Protein AF-E3NDT3-F1 (afdb_monomer_lite)

Secondary structure (DSSP, 8-state):
---------SSPEEEEEEEE-SSEEEEEEEESTTS-EEEEEEE--SSHHHHHHHHHHHHHHHHHH--SPBSEEEEEE-S-GGG--HHHHHHHHHHHHHHHHT-SS-B-BSEEEEEESSHHHHHHHHHTB-TTT--EEEEEE-----------

Sequence (152 aa):
MSQNYPRMSSSPITSIGVLYTEKSLKCELYFNDPYGKQSFEYKETRKRNDFLKNFVEDLEEIINNQKSLVDSLKIKYSGLKENYTKNKLDPVINQIFKCLESRKELLQVKRLLIDAVDMSQAMRVVKLLDPSVLKKVEFCFEKGDEDIDMED

Foldseek 3Di:
DDDDDPPPPPFAFQEWAFEDELFKTKIKTAGPPPVGIDMDMFTQDPPNVPRLVVNLVSLLVSQQPHPDAHAEYEHDYDYDLVPPDCVRVVVSLVSNLVSLVVHPDAHHYQEYHYEDADVVSLVSNVVSHDPVRHNYYHYDYRPPPPPPPPPD

InterPro domains:
  IPR002900 Domain of unknown function DUF38/FTH, Caenorhabditis species [PF01827] (92-148)

Organism: Caenorhabditis remanei (NCBI:txid31234)

Radius of gyration: 16.26 Å; chains: 1; bounding box: 38×53×38 Å

Structure (mmCIF, N/CA/C/O backbone):
data_AF-E3NDT3-F1
#
_entry.id   AF-E3NDT3-F1
#
loop_
_atom_site.group_PDB
_atom_site.id
_atom_site.type_symbol
_atom_site.label_atom_id
_atom_site.label_alt_id
_atom_site.label_comp_id
_atom_site.label_asym_id
_atom_site.label_entity_id
_atom_site.label_seq_id
_atom_site.pdbx_PDB_ins_code
_atom_site.Cartn_x
_atom_site.Cartn_y
_atom_site.Cartn_z
_atom_site.occupancy
_atom_site.B_iso_or_equiv
_atom_site.auth_seq_id
_atom_site.auth_comp_id
_atom_site.auth_asym_id
_atom_site.auth_atom_id
_atom_site.pdbx_PDB_model_num
ATOM 1 N N . MET A 1 1 ? 16.202 21.420 10.106 1.00 33.34 1 MET A N 1
ATOM 2 C CA . MET A 1 1 ? 15.267 22.066 9.161 1.00 33.34 1 MET A CA 1
ATOM 3 C C . MET A 1 1 ? 13.983 21.265 9.214 1.00 33.34 1 MET A C 1
ATOM 5 O O . MET A 1 1 ? 14.049 20.071 8.972 1.00 33.34 1 MET A O 1
ATOM 9 N N . SER A 1 2 ? 12.874 21.876 9.630 1.00 39.34 2 SER A N 1
ATOM 10 C CA . SER A 1 2 ? 11.574 21.203 9.700 1.00 39.34 2 SER A CA 1
ATOM 11 C C . SER A 1 2 ? 11.068 21.010 8.270 1.00 39.34 2 SER A C 1
ATOM 13 O O . SER A 1 2 ? 10.687 21.987 7.625 1.00 39.34 2 SER A O 1
ATOM 15 N N . GLN A 1 3 ? 11.176 19.796 7.724 1.00 44.69 3 GLN A N 1
ATOM 16 C CA . GLN A 1 3 ? 10.422 19.455 6.521 1.00 44.69 3 GLN A CA 1
ATOM 17 C C . GLN A 1 3 ? 8.942 19.450 6.910 1.00 44.69 3 GLN A C 1
ATOM 19 O O . GLN A 1 3 ? 8.576 18.960 7.974 1.00 44.69 3 GLN A O 1
ATOM 24 N N . ASN A 1 4 ? 8.126 20.101 6.081 1.00 40.25 4 ASN A N 1
ATOM 25 C CA . ASN A 1 4 ? 6.697 20.296 6.284 1.00 40.25 4 ASN A CA 1
ATOM 26 C C . ASN A 1 4 ? 5.980 18.949 6.444 1.00 40.25 4 ASN A C 1
ATOM 28 O O . ASN A 1 4 ? 5.516 18.386 5.456 1.00 40.25 4 ASN A O 1
ATOM 32 N N . TYR A 1 5 ? 5.849 18.467 7.679 1.00 46.75 5 TYR A N 1
ATOM 33 C CA . TYR A 1 5 ? 4.871 17.440 8.005 1.00 46.75 5 TYR A CA 1
ATOM 34 C C . TYR A 1 5 ? 3.490 18.007 7.654 1.00 46.75 5 TYR A C 1
ATOM 36 O O . TYR A 1 5 ? 3.117 19.063 8.190 1.00 46.75 5 TYR A O 1
ATOM 44 N N . PRO A 1 6 ? 2.714 17.376 6.755 1.00 52.22 6 PRO A N 1
ATOM 45 C CA . PRO A 1 6 ? 1.318 17.738 6.626 1.00 52.22 6 PRO A CA 1
ATOM 46 C C . PRO A 1 6 ? 0.683 17.499 7.994 1.00 52.22 6 PRO A C 1
ATOM 48 O O . PRO A 1 6 ? 0.811 16.411 8.552 1.00 52.22 6 PRO A O 1
ATOM 51 N N . ARG A 1 7 ? 0.033 18.520 8.571 1.00 55.81 7 ARG A N 1
ATOM 52 C CA . ARG A 1 7 ? -0.786 18.326 9.773 1.00 55.81 7 ARG A CA 1
ATOM 53 C C . ARG A 1 7 ? -1.768 17.200 9.457 1.00 55.81 7 ARG A C 1
ATOM 55 O O . ARG A 1 7 ? -2.673 17.405 8.643 1.00 55.81 7 ARG A O 1
ATOM 62 N N . MET A 1 8 ? -1.547 16.025 10.052 1.00 59.50 8 MET A N 1
ATOM 63 C CA . MET A 1 8 ? -2.434 14.884 9.867 1.00 59.50 8 MET A CA 1
ATOM 64 C C . MET A 1 8 ? -3.827 15.331 10.295 1.00 59.50 8 MET A C 1
ATOM 66 O O . MET A 1 8 ? -4.020 15.848 11.399 1.00 59.50 8 MET A O 1
ATOM 70 N N . SER A 1 9 ? -4.781 15.213 9.374 1.00 59.69 9 SER A N 1
ATOM 71 C CA . SER A 1 9 ? -6.183 15.441 9.697 1.00 59.69 9 SER A CA 1
ATOM 72 C C . SER A 1 9 ? -6.576 14.527 10.860 1.00 59.69 9 SER A C 1
ATOM 74 O O . SER A 1 9 ? -6.144 13.379 10.910 1.00 59.69 9 SER A O 1
ATOM 76 N N . SER A 1 10 ? -7.416 15.006 11.780 1.00 67.56 10 SER A N 1
ATOM 77 C CA . SER A 1 10 ? -7.977 14.163 12.846 1.00 67.56 10 SER A CA 1
ATOM 78 C C . SER A 1 10 ? -8.909 13.070 12.310 1.00 67.56 10 SER A C 1
ATOM 80 O O . SER A 1 10 ? -9.345 12.206 13.067 1.00 67.56 10 SER A O 1
ATOM 82 N N . SER A 1 11 ? -9.255 13.128 11.023 1.00 77.50 11 SER A N 1
ATOM 83 C CA . SER A 1 11 ? -10.104 12.140 10.370 1.00 77.50 11 SER A CA 1
ATOM 84 C C . SER A 1 11 ? -9.337 10.888 9.967 1.00 77.50 11 SER A C 1
ATOM 86 O O . SER A 1 11 ? -8.194 10.987 9.520 1.00 77.50 11 SER A O 1
ATOM 88 N N . PRO A 1 12 ? -9.972 9.707 10.057 1.00 84.88 12 PRO A N 1
ATOM 89 C CA . PRO A 1 12 ? -9.343 8.456 9.666 1.00 84.88 12 PRO A CA 1
ATOM 90 C C . PRO A 1 12 ? -9.030 8.451 8.167 1.00 84.88 12 PRO A C 1
ATOM 92 O O . PRO A 1 12 ? -9.860 8.852 7.344 1.00 84.88 12 PRO A O 1
ATOM 95 N N . ILE A 1 13 ? -7.838 7.966 7.816 1.00 93.25 13 ILE A N 1
ATOM 96 C CA . ILE A 1 13 ? -7.452 7.753 6.421 1.00 93.25 13 ILE A CA 1
ATOM 97 C C . ILE A 1 13 ? -8.285 6.592 5.880 1.00 93.25 13 ILE A C 1
ATOM 99 O O . ILE A 1 13 ? -8.303 5.505 6.464 1.00 93.25 13 ILE A O 1
ATOM 103 N N . THR A 1 14 ? -8.956 6.818 4.755 1.00 94.62 14 THR A N 1
ATOM 104 C CA . THR A 1 14 ? -9.796 5.826 4.078 1.00 94.62 14 THR A CA 1
ATOM 105 C C . THR A 1 14 ? -9.071 5.148 2.929 1.00 94.62 14 THR A C 1
ATOM 107 O O . THR A 1 14 ? -9.407 4.022 2.579 1.00 94.62 14 THR A O 1
ATOM 110 N N . SER A 1 15 ? -8.067 5.774 2.316 1.00 96.44 15 SER A N 1
ATOM 111 C CA . SER A 1 15 ? -7.229 5.132 1.295 1.00 96.44 15 SER A CA 1
ATOM 112 C C . SER A 1 15 ? -5.815 5.696 1.289 1.00 96.44 15 SER A C 1
ATOM 114 O O . SER A 1 15 ? -5.616 6.890 1.508 1.00 96.44 15 SER A O 1
ATOM 116 N N . ILE A 1 16 ? -4.846 4.825 1.008 1.00 96.62 16 ILE A N 1
ATOM 117 C CA . ILE A 1 16 ? -3.420 5.150 0.939 1.00 96.62 16 ILE A CA 1
ATOM 118 C C . ILE A 1 16 ? -2.912 4.772 -0.452 1.00 96.62 16 ILE A C 1
ATOM 120 O O . ILE A 1 16 ? -3.083 3.637 -0.900 1.00 96.62 16 ILE A O 1
ATOM 124 N N . GLY A 1 17 ? -2.285 5.721 -1.139 1.00 96.19 17 GLY A N 1
ATOM 125 C CA . GLY A 1 17 ? -1.643 5.518 -2.431 1.00 96.19 17 GLY A CA 1
ATOM 126 C C . GLY A 1 17 ? -0.161 5.855 -2.372 1.00 96.19 17 GLY A C 1
ATOM 127 O O . GLY A 1 17 ? 0.194 7.020 -2.257 1.00 96.19 17 GLY A O 1
ATOM 128 N N . VAL A 1 18 ? 0.701 4.857 -2.512 1.00 95.19 18 VAL A N 1
ATOM 129 C CA . VAL A 1 18 ? 2.138 5.016 -2.724 1.00 95.19 18 VAL A CA 1
ATOM 130 C C . VAL A 1 18 ? 2.408 4.937 -4.223 1.00 95.19 18 VAL A C 1
ATOM 132 O O . VAL A 1 18 ? 2.250 3.887 -4.846 1.00 95.19 18 VAL A O 1
ATOM 135 N N . LEU A 1 19 ? 2.772 6.069 -4.815 1.00 93.31 19 LEU A N 1
ATOM 136 C CA . LEU A 1 19 ? 3.073 6.212 -6.233 1.00 93.31 19 LEU A CA 1
ATOM 137 C C . LEU A 1 19 ? 4.557 6.506 -6.385 1.00 93.31 19 LEU A C 1
ATOM 139 O O . LEU A 1 19 ? 5.049 7.487 -5.832 1.00 93.31 19 LEU A O 1
ATOM 143 N N . TYR A 1 20 ? 5.270 5.679 -7.135 1.00 89.38 20 TYR A N 1
ATOM 144 C CA . TYR A 1 20 ? 6.709 5.839 -7.303 1.00 89.38 20 TYR A CA 1
ATOM 145 C C . TYR A 1 20 ? 7.103 5.878 -8.772 1.00 89.38 20 TYR A C 1
ATOM 147 O O . TYR A 1 20 ? 6.500 5.228 -9.621 1.00 89.38 20 TYR A O 1
ATOM 155 N N . THR A 1 21 ? 8.106 6.687 -9.072 1.00 88.81 21 THR A N 1
ATOM 156 C CA . THR A 1 21 ? 8.725 6.835 -10.386 1.00 88.81 21 THR A CA 1
ATOM 157 C C . THR A 1 21 ? 10.233 6.649 -10.234 1.00 88.81 21 THR A C 1
ATOM 159 O O . THR A 1 21 ? 10.748 6.396 -9.146 1.00 88.81 21 THR A O 1
ATOM 162 N N . GLU A 1 22 ? 10.971 6.802 -11.323 1.00 82.19 22 GLU A N 1
ATOM 163 C CA . GLU A 1 22 ? 12.431 6.793 -11.332 1.00 82.19 22 GLU A CA 1
ATOM 164 C C . GLU A 1 22 ? 13.020 7.934 -10.498 1.00 82.19 22 GLU A C 1
ATOM 166 O O . GLU A 1 22 ? 14.130 7.803 -9.991 1.00 82.19 22 GLU A O 1
ATOM 171 N N . LYS A 1 23 ? 12.286 9.048 -10.380 1.00 85.12 23 LYS A N 1
ATOM 172 C CA . LYS A 1 23 ? 12.776 10.307 -9.806 1.00 85.12 23 LYS A CA 1
ATOM 173 C C . LYS A 1 23 ? 11.911 10.838 -8.671 1.00 85.12 23 LYS A C 1
ATOM 175 O O . LYS A 1 23 ? 12.199 11.922 -8.167 1.00 85.12 23 LYS A O 1
ATOM 180 N N . SER A 1 24 ? 10.839 10.155 -8.283 1.00 90.12 24 SER A N 1
ATOM 181 C CA . SER A 1 24 ? 9.986 10.619 -7.192 1.00 90.12 24 SER A CA 1
ATOM 182 C C . SER A 1 24 ? 9.212 9.513 -6.490 1.00 90.12 24 SER A C 1
ATOM 184 O O . SER A 1 24 ? 8.880 8.484 -7.072 1.00 90.12 24 SER A O 1
ATOM 186 N N . LEU A 1 25 ? 8.913 9.765 -5.220 1.00 91.69 25 LEU A N 1
ATOM 187 C CA . LEU A 1 25 ? 8.061 8.967 -4.352 1.00 91.69 25 LEU A CA 1
ATOM 188 C C . LEU A 1 25 ? 6.964 9.879 -3.828 1.00 91.69 25 LEU A C 1
ATOM 190 O O . LEU A 1 25 ? 7.250 10.904 -3.213 1.00 91.69 25 LEU A O 1
ATOM 194 N N . LYS A 1 26 ? 5.710 9.523 -4.071 1.00 94.44 26 LYS A N 1
ATOM 195 C CA . LYS A 1 26 ? 4.544 10.285 -3.645 1.00 94.44 26 LYS A CA 1
ATOM 196 C C . LYS A 1 26 ? 3.639 9.405 -2.803 1.00 94.44 26 LYS A C 1
ATOM 198 O O . LYS A 1 26 ? 3.313 8.290 -3.196 1.00 94.44 26 LYS A O 1
ATOM 203 N N . CYS A 1 27 ? 3.192 9.936 -1.676 1.00 95.06 27 CYS A N 1
ATOM 204 C CA . CYS A 1 27 ? 2.139 9.333 -0.876 1.00 95.06 27 CYS A CA 1
ATOM 205 C C . CYS A 1 27 ? 0.879 10.188 -0.999 1.00 95.06 27 CYS A C 1
ATOM 207 O O . CYS A 1 27 ? 0.932 11.414 -0.890 1.00 95.06 27 CYS A O 1
ATOM 209 N N . GLU A 1 28 ? -0.251 9.545 -1.256 1.00 95.81 28 GLU A N 1
ATOM 210 C CA . GLU A 1 28 ? -1.573 10.146 -1.338 1.00 95.81 28 GLU A CA 1
ATOM 211 C C . GLU A 1 28 ? -2.468 9.548 -0.257 1.00 95.81 28 GLU A C 1
ATOM 213 O O . GLU A 1 28 ? -2.670 8.336 -0.208 1.00 95.81 28 GLU A O 1
ATOM 218 N N . LEU A 1 29 ? -3.020 10.409 0.590 1.00 95.31 29 LEU A N 1
ATOM 219 C CA . LEU A 1 29 ? -3.927 10.053 1.669 1.00 95.31 29 LEU A CA 1
ATOM 220 C C . LEU A 1 29 ? -5.306 10.609 1.344 1.00 95.31 29 LEU A C 1
ATOM 222 O O . LEU A 1 29 ? -5.453 11.801 1.064 1.00 95.31 29 LEU A O 1
ATOM 226 N N . TYR A 1 30 ? -6.307 9.744 1.385 1.00 94.12 30 TYR A N 1
ATOM 227 C CA . TYR A 1 30 ? -7.701 10.106 1.168 1.00 94.12 30 TYR A CA 1
ATOM 228 C C . TYR A 1 30 ? -8.460 9.975 2.480 1.00 94.12 30 TYR A C 1
ATOM 230 O O . TYR A 1 30 ? -8.202 9.064 3.269 1.00 94.12 30 TYR A O 1
ATOM 238 N N . PHE A 1 31 ? -9.395 10.886 2.696 1.00 91.69 31 PHE A N 1
ATOM 239 C CA . PHE A 1 31 ? -10.220 10.972 3.888 1.00 91.69 31 PHE A CA 1
ATOM 240 C C . PHE A 1 31 ? -11.686 11.067 3.471 1.00 91.69 31 PHE A C 1
ATOM 242 O O . PHE A 1 31 ? -11.999 11.395 2.327 1.00 91.69 31 PHE A O 1
ATOM 249 N N . ASN A 1 32 ? -12.595 10.811 4.408 1.00 85.94 32 ASN A N 1
ATOM 250 C CA . ASN A 1 32 ? -14.003 11.129 4.188 1.00 85.94 32 ASN A CA 1
ATOM 251 C C . ASN A 1 32 ? -14.205 12.643 4.051 1.00 85.94 32 ASN A C 1
ATOM 253 O O . ASN A 1 32 ? -13.429 13.442 4.589 1.00 85.94 32 ASN A O 1
ATOM 257 N N . ASP A 1 33 ? -15.277 13.032 3.368 1.00 76.50 33 ASP A N 1
ATOM 258 C CA . ASP A 1 33 ?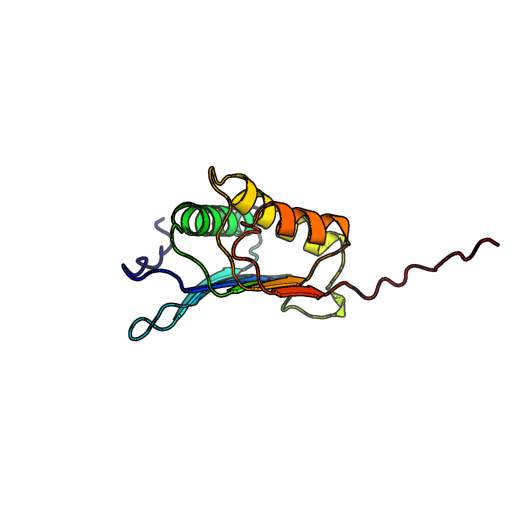 -15.716 14.422 3.335 1.00 76.50 33 ASP A CA 1
ATOM 259 C C . ASP A 1 33 ? -15.877 14.981 4.761 1.00 76.50 33 ASP A C 1
ATOM 261 O O . ASP A 1 33 ? -16.313 14.259 5.665 1.00 76.50 33 ASP A O 1
ATOM 265 N N . PRO A 1 34 ? -15.514 16.253 5.001 1.00 79.94 34 PRO A N 1
ATOM 266 C CA . PRO A 1 34 ? -15.058 17.262 4.033 1.00 79.94 34 PRO A CA 1
ATOM 267 C C . PRO A 1 34 ? -13.531 17.295 3.805 1.00 79.94 34 PRO A C 1
ATOM 269 O O . PRO A 1 34 ? -13.019 18.225 3.186 1.00 79.94 34 PRO A O 1
ATOM 272 N N . TYR A 1 35 ? -12.772 16.340 4.350 1.00 78.31 35 TYR A N 1
ATOM 273 C CA . TYR A 1 35 ? -11.311 16.445 4.468 1.00 78.31 35 TYR A CA 1
ATOM 274 C C . TYR A 1 35 ? -10.556 16.149 3.162 1.00 78.31 35 TYR A C 1
ATOM 276 O O . TYR A 1 35 ? -9.401 16.553 3.016 1.00 78.31 35 TYR A O 1
ATOM 284 N N . GLY A 1 36 ? -11.204 15.484 2.202 1.00 87.12 36 GLY A N 1
ATOM 285 C CA . GLY A 1 36 ? -10.700 15.312 0.842 1.00 87.12 36 GLY A CA 1
ATOM 286 C C . GLY A 1 36 ? -9.399 14.507 0.764 1.00 87.12 36 GLY A C 1
ATOM 287 O O . GLY A 1 36 ? -9.347 13.344 1.166 1.00 87.12 36 GLY A O 1
ATOM 288 N N . LYS A 1 37 ? -8.349 15.111 0.196 1.00 90.88 37 LYS A N 1
ATOM 289 C CA . LYS A 1 37 ? -7.070 14.457 -0.118 1.00 90.88 37 LYS A CA 1
ATOM 290 C C . LYS A 1 37 ? -5.885 15.278 0.386 1.00 90.88 37 LYS A C 1
ATOM 292 O O . LYS A 1 37 ? -5.816 16.481 0.145 1.00 90.88 37 LYS A O 1
ATOM 297 N N . GLN A 1 38 ? -4.907 14.603 0.981 1.00 91.81 38 GLN A N 1
ATOM 298 C CA . GLN A 1 38 ? -3.573 15.141 1.250 1.00 91.81 38 GLN A CA 1
ATOM 299 C C . GLN A 1 38 ? -2.520 14.335 0.484 1.00 91.81 38 GLN A C 1
ATOM 301 O O . GLN A 1 38 ? -2.724 13.167 0.158 1.00 91.81 38 GLN A O 1
ATOM 306 N N . SER A 1 39 ? -1.383 14.949 0.170 1.00 92.94 39 SER A N 1
ATOM 307 C CA . SER A 1 39 ? -0.256 14.220 -0.407 1.00 92.94 39 SER A CA 1
ATOM 308 C C . SER A 1 39 ? 1.066 14.897 -0.107 1.00 92.94 39 SER A C 1
ATOM 310 O O . SER A 1 39 ? 1.123 16.124 -0.049 1.00 92.94 39 SER A O 1
ATOM 312 N N . PHE A 1 40 ? 2.122 14.101 -0.025 1.00 92.50 40 PHE A N 1
ATOM 313 C CA . PHE A 1 40 ? 3.501 14.575 -0.008 1.00 92.50 40 PHE 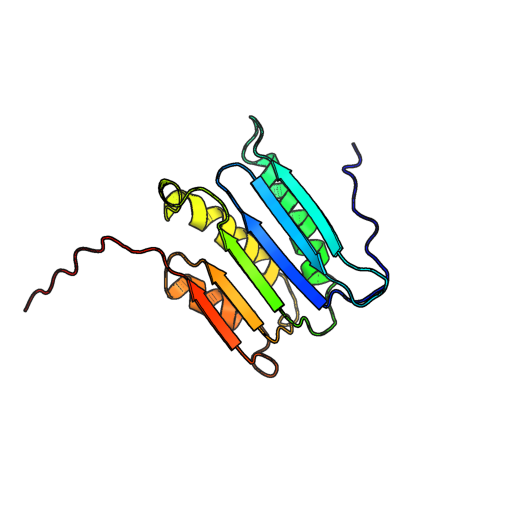A CA 1
ATOM 314 C C . PHE A 1 40 ? 4.307 13.845 -1.079 1.00 92.50 40 PHE A C 1
ATOM 316 O O . PHE A 1 40 ? 3.987 12.716 -1.455 1.00 92.50 40 PHE A O 1
ATOM 323 N N . GLU A 1 41 ? 5.331 14.513 -1.601 1.00 93.44 41 GLU A N 1
ATOM 324 C CA . GLU A 1 41 ? 6.193 13.983 -2.651 1.00 93.44 41 GLU A CA 1
ATOM 325 C C . GLU A 1 41 ? 7.654 14.299 -2.335 1.00 93.44 41 GLU A C 1
ATOM 327 O O . GLU A 1 41 ? 8.013 15.443 -2.056 1.00 93.44 41 GLU A O 1
ATOM 332 N N . TYR A 1 42 ? 8.494 13.279 -2.446 1.00 90.50 42 TYR A N 1
ATOM 333 C CA . TYR A 1 42 ? 9.940 13.358 -2.353 1.00 90.50 42 TYR A CA 1
ATOM 334 C C . TYR A 1 42 ? 10.530 13.103 -3.731 1.00 90.50 42 TYR A C 1
ATOM 336 O O . TYR A 1 42 ? 10.262 12.074 -4.346 1.00 90.50 42 TYR A O 1
ATOM 344 N N . LYS A 1 43 ? 11.338 14.040 -4.225 1.00 88.50 43 LYS A N 1
ATOM 345 C CA . LYS A 1 43 ? 12.008 13.921 -5.524 1.00 88.50 43 LYS A CA 1
ATOM 346 C C . LYS A 1 43 ? 13.470 13.549 -5.329 1.00 88.50 43 LYS A C 1
ATOM 348 O O . LYS A 1 43 ? 14.109 14.006 -4.382 1.00 88.50 43 LYS A O 1
ATOM 353 N N . GLU A 1 44 ? 13.992 12.737 -6.237 1.00 80.31 44 GLU A N 1
ATOM 354 C CA . GLU A 1 44 ? 15.393 12.353 -6.276 1.00 80.31 44 GLU A CA 1
ATOM 355 C C . GLU A 1 44 ? 16.256 13.614 -6.389 1.00 80.31 44 GLU A C 1
ATOM 357 O O . GLU A 1 44 ? 16.084 14.453 -7.275 1.00 80.31 44 GLU A O 1
ATOM 362 N N . THR A 1 45 ? 17.189 13.755 -5.453 1.00 75.38 45 THR A N 1
ATOM 363 C CA . THR A 1 45 ? 18.222 14.791 -5.486 1.00 75.38 45 THR A CA 1
ATOM 364 C C . THR A 1 45 ? 19.581 14.131 -5.710 1.00 75.38 45 THR A C 1
ATOM 366 O O . THR A 1 45 ? 19.698 12.907 -5.679 1.00 75.38 45 THR A O 1
ATOM 369 N N . ARG A 1 46 ? 20.649 14.925 -5.880 1.00 59.16 46 ARG A N 1
ATOM 370 C CA . ARG A 1 46 ? 22.028 14.402 -6.006 1.00 59.16 46 ARG A CA 1
ATOM 371 C C . ARG A 1 46 ? 22.439 13.467 -4.849 1.00 59.16 46 ARG A C 1
ATOM 373 O O . ARG A 1 46 ? 23.388 12.708 -5.006 1.00 59.16 46 ARG A O 1
ATOM 380 N N . LYS A 1 47 ? 21.729 13.494 -3.712 1.00 63.84 47 LYS A N 1
ATOM 381 C CA . LYS A 1 47 ? 21.862 12.544 -2.599 1.00 63.84 47 LYS A CA 1
ATOM 382 C C . LYS A 1 47 ? 20.715 11.527 -2.625 1.00 63.84 47 LYS A C 1
ATOM 384 O O . LYS A 1 47 ? 19.730 11.650 -1.902 1.00 63.84 47 LYS A O 1
ATOM 389 N N . ARG A 1 48 ? 20.850 10.514 -3.482 1.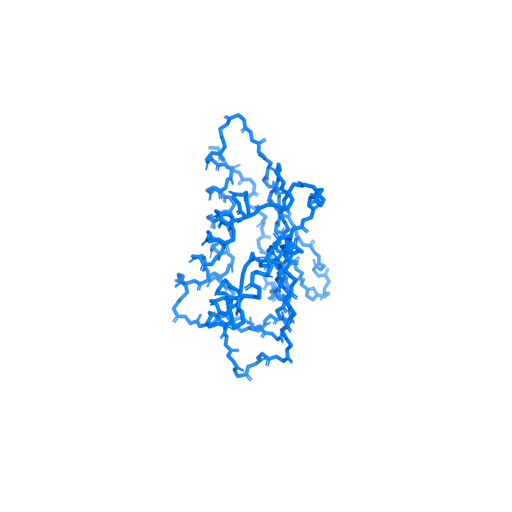00 61.25 48 ARG A N 1
ATOM 390 C CA . ARG A 1 48 ? 19.828 9.484 -3.743 1.00 61.25 48 ARG A CA 1
ATOM 391 C C . ARG A 1 48 ? 19.323 8.755 -2.486 1.00 61.25 48 ARG A C 1
ATOM 393 O O . ARG A 1 48 ? 18.152 8.416 -2.411 1.00 61.25 48 ARG A O 1
ATOM 400 N N . ASN A 1 49 ? 20.169 8.538 -1.481 1.00 65.75 49 ASN A N 1
ATOM 401 C CA . ASN A 1 49 ? 19.758 7.803 -0.277 1.00 65.75 49 ASN A CA 1
ATOM 402 C C . ASN A 1 49 ? 18.896 8.631 0.688 1.00 65.75 49 ASN A C 1
ATOM 404 O O . ASN A 1 49 ? 18.109 8.053 1.433 1.00 65.75 49 ASN A O 1
ATOM 408 N N . ASP A 1 50 ? 18.999 9.962 0.655 1.00 77.19 50 ASP A N 1
ATOM 409 C CA . ASP A 1 50 ? 18.326 10.816 1.637 1.00 77.19 50 ASP A CA 1
ATOM 410 C C . ASP A 1 50 ? 16.816 10.906 1.360 1.00 77.19 50 ASP A C 1
ATOM 412 O O . ASP A 1 50 ? 16.014 10.910 2.286 1.00 77.19 50 ASP A O 1
ATOM 416 N N . PHE A 1 51 ? 16.392 10.920 0.090 1.00 83.38 51 PHE A N 1
ATOM 417 C CA . PHE A 1 51 ? 14.969 11.097 -0.230 1.00 83.38 51 PHE A CA 1
ATOM 418 C C . PHE A 1 51 ? 14.134 9.826 0.002 1.00 83.38 51 PHE A C 1
ATOM 420 O O . PHE A 1 51 ? 13.018 9.934 0.502 1.00 83.38 51 PHE A O 1
ATOM 427 N N . LEU A 1 52 ? 14.657 8.635 -0.335 1.00 86.00 52 LEU A N 1
ATOM 428 C CA . LEU A 1 52 ? 13.964 7.368 -0.066 1.00 86.00 52 LEU A CA 1
ATOM 429 C C . LEU A 1 52 ? 13.826 7.155 1.439 1.00 86.00 52 LEU A C 1
ATOM 431 O O . LEU A 1 52 ? 12.758 6.771 1.898 1.00 86.00 52 LEU A O 1
ATOM 435 N N . LYS A 1 53 ? 14.887 7.449 2.199 1.00 87.94 53 LYS A N 1
ATOM 436 C CA . LYS A 1 53 ? 14.865 7.361 3.656 1.00 87.94 53 LYS A CA 1
ATOM 437 C C . LYS A 1 53 ? 13.777 8.259 4.252 1.00 87.94 53 LYS A C 1
ATOM 439 O O . LYS A 1 53 ? 12.923 7.747 4.962 1.00 87.94 53 LYS A O 1
ATOM 444 N N . ASN A 1 54 ? 13.767 9.548 3.912 1.00 88.69 54 ASN A N 1
ATOM 445 C CA . ASN A 1 54 ? 12.776 10.482 4.457 1.00 88.69 54 ASN A CA 1
ATOM 446 C C . ASN A 1 54 ? 11.341 10.086 4.069 1.00 88.69 54 ASN A C 1
ATOM 448 O O . ASN A 1 54 ? 10.437 10.141 4.893 1.00 88.69 54 ASN A O 1
ATOM 452 N N . PHE A 1 55 ? 11.134 9.630 2.827 1.00 91.31 55 PHE A N 1
ATOM 453 C CA . PHE A 1 55 ? 9.829 9.128 2.394 1.00 91.31 55 PHE A CA 1
ATOM 454 C C . PHE A 1 55 ? 9.366 7.918 3.218 1.00 91.31 55 PHE A C 1
ATOM 456 O O . PHE A 1 55 ? 8.197 7.834 3.587 1.00 91.31 55 PHE A O 1
ATOM 463 N N . VAL A 1 56 ? 10.272 6.971 3.475 1.00 91.12 56 VAL A N 1
ATOM 464 C CA . VAL A 1 56 ? 9.997 5.743 4.233 1.00 91.12 56 VAL A CA 1
ATOM 465 C C . VAL A 1 56 ? 9.700 6.056 5.696 1.00 91.12 56 VAL A C 1
ATOM 467 O O . VAL A 1 56 ? 8.758 5.484 6.228 1.00 91.12 56 VAL A O 1
ATOM 470 N N . GLU A 1 57 ? 10.435 6.983 6.316 1.00 91.88 57 GLU A N 1
ATOM 471 C CA . GLU A 1 57 ? 10.181 7.436 7.693 1.00 91.88 57 GLU A CA 1
ATOM 472 C C . GLU A 1 57 ? 8.769 8.033 7.832 1.00 91.88 57 GLU A C 1
ATOM 474 O O . GLU A 1 57 ? 8.008 7.621 8.708 1.00 91.88 57 GLU A O 1
ATOM 479 N N . ASP A 1 58 ? 8.370 8.919 6.913 1.00 92.62 58 ASP A N 1
ATOM 480 C CA . ASP A 1 58 ? 7.025 9.508 6.924 1.00 92.62 58 ASP A CA 1
ATOM 481 C C . ASP A 1 58 ? 5.925 8.474 6.654 1.00 92.62 58 ASP A C 1
ATOM 483 O O . ASP A 1 58 ? 4.874 8.465 7.302 1.00 92.62 58 ASP A O 1
ATOM 487 N N . LEU A 1 59 ? 6.150 7.586 5.680 1.00 93.00 59 LEU A N 1
ATOM 488 C CA . LEU A 1 59 ? 5.204 6.522 5.355 1.00 93.00 59 LEU A CA 1
ATOM 489 C C . LEU A 1 59 ? 5.030 5.555 6.530 1.00 93.00 59 LEU A C 1
ATOM 491 O O . LEU A 1 59 ? 3.906 5.144 6.816 1.00 93.00 59 LEU A O 1
ATOM 495 N N . GLU A 1 60 ? 6.120 5.195 7.201 1.00 93.88 60 GLU A N 1
ATOM 496 C CA . GLU A 1 60 ? 6.116 4.317 8.366 1.00 93.88 60 GLU A CA 1
ATOM 497 C C . GLU A 1 60 ? 5.331 4.928 9.528 1.00 93.88 60 GLU A C 1
ATOM 499 O O . GLU A 1 60 ? 4.524 4.229 10.141 1.00 93.88 60 GLU A O 1
ATOM 504 N N . GLU A 1 61 ? 5.492 6.226 9.802 1.00 92.38 61 GLU A N 1
ATOM 505 C CA . GLU A 1 61 ? 4.709 6.918 10.831 1.00 92.38 61 GLU A CA 1
ATOM 506 C C . GLU A 1 61 ? 3.205 6.876 10.517 1.00 92.38 61 GLU A C 1
ATOM 508 O O . GLU A 1 61 ? 2.388 6.528 11.377 1.00 92.38 61 GLU A O 1
ATOM 513 N N . ILE A 1 62 ? 2.824 7.160 9.269 1.00 92.12 62 ILE A N 1
ATOM 514 C CA . ILE A 1 62 ? 1.421 7.124 8.831 1.00 92.12 62 ILE A CA 1
ATOM 515 C C . ILE A 1 62 ? 0.849 5.715 8.940 1.00 92.12 62 ILE A C 1
ATOM 517 O O . ILE A 1 62 ? -0.234 5.520 9.499 1.00 92.12 62 ILE A O 1
ATOM 521 N N . ILE A 1 63 ? 1.573 4.731 8.402 1.00 92.56 63 ILE A N 1
ATOM 522 C CA . ILE A 1 63 ? 1.152 3.337 8.420 1.00 92.56 63 ILE A CA 1
ATOM 523 C C . ILE A 1 63 ? 1.015 2.874 9.865 1.00 92.56 63 ILE A C 1
ATOM 525 O O . ILE A 1 63 ? -0.023 2.314 10.179 1.00 92.56 63 ILE A O 1
ATOM 529 N N . ASN A 1 64 ? 1.964 3.138 10.763 1.00 92.06 64 ASN A N 1
ATOM 530 C CA . ASN A 1 64 ? 1.892 2.695 12.161 1.00 92.06 64 ASN A CA 1
ATOM 531 C C . ASN A 1 64 ? 0.767 3.360 12.965 1.00 92.06 64 ASN A C 1
ATOM 533 O O . ASN A 1 64 ? 0.169 2.720 13.833 1.00 92.06 64 ASN A O 1
ATOM 537 N N . ASN A 1 65 ? 0.432 4.613 12.658 1.00 90.44 65 ASN A N 1
ATOM 538 C CA . ASN A 1 65 ? -0.657 5.325 13.325 1.00 90.44 65 ASN A CA 1
ATOM 539 C C . ASN A 1 65 ? -2.052 4.967 12.778 1.00 90.44 65 ASN A C 1
ATOM 541 O O . ASN A 1 65 ? -3.062 5.259 13.426 1.00 90.44 65 ASN A O 1
ATOM 545 N N . GLN A 1 66 ? -2.140 4.293 11.626 1.00 91.19 66 GLN A N 1
ATOM 546 C CA . GLN A 1 66 ? -3.412 3.866 11.047 1.00 91.19 66 GLN A CA 1
ATOM 547 C C . GLN A 1 66 ? -4.010 2.676 11.816 1.00 91.19 66 GLN A C 1
ATOM 549 O O . GLN A 1 66 ? -3.584 1.528 11.665 1.00 91.19 66 GLN A O 1
ATOM 554 N N . LYS A 1 67 ? -5.039 2.949 12.625 1.00 89.25 67 LYS A N 1
ATOM 555 C CA . LYS A 1 67 ? -5.794 1.929 13.381 1.00 89.25 67 LYS A CA 1
ATOM 556 C C . LYS A 1 67 ? -7.111 1.531 12.720 1.00 89.25 67 LYS A C 1
ATOM 558 O O . LYS A 1 67 ? -7.610 0.438 12.949 1.00 89.25 67 LYS A O 1
ATOM 563 N N . SER A 1 68 ? -7.692 2.425 11.927 1.00 91.19 68 SER A N 1
ATOM 564 C CA . SER A 1 68 ? -8.956 2.185 11.236 1.00 91.19 68 SER A CA 1
ATOM 565 C C . SER A 1 68 ? -8.773 1.398 9.943 1.00 91.19 68 SER A C 1
ATOM 567 O O . SER A 1 68 ? -7.738 1.477 9.279 1.00 91.19 68 SER A O 1
ATOM 569 N N . LEU A 1 69 ? -9.840 0.710 9.549 1.00 94.81 69 LEU A N 1
ATOM 570 C CA . LEU A 1 69 ? -9.968 0.042 8.263 1.00 94.81 69 LEU A CA 1
ATOM 571 C C . LEU A 1 69 ? -9.720 1.005 7.093 1.00 94.81 69 LEU A C 1
ATOM 573 O O . LEU A 1 69 ? -10.369 2.044 6.983 1.00 94.81 69 LEU A O 1
ATOM 577 N N . VAL A 1 70 ? -8.816 0.614 6.199 1.00 96.38 70 VAL A N 1
ATOM 578 C CA . VAL A 1 70 ? -8.514 1.309 4.947 1.00 96.38 70 VAL A CA 1
ATOM 579 C C . VAL A 1 70 ? -9.277 0.627 3.808 1.00 96.38 70 VAL A C 1
ATOM 581 O O . VAL A 1 70 ? -9.214 -0.588 3.616 1.00 96.38 70 VAL A O 1
ATOM 584 N N . ASP A 1 71 ? -10.008 1.397 3.009 1.00 97.12 71 ASP A N 1
ATOM 585 C CA . ASP A 1 71 ? -10.765 0.880 1.868 1.00 97.12 71 ASP A CA 1
ATOM 586 C C . ASP A 1 71 ? -9.874 0.454 0.701 1.00 97.12 71 ASP A C 1
ATOM 588 O O . ASP A 1 71 ? -10.264 -0.435 -0.065 1.00 97.12 71 ASP A O 1
ATOM 592 N N . SER A 1 72 ? -8.711 1.091 0.543 1.00 97.06 72 SER A N 1
ATOM 593 C CA . SER A 1 72 ? -7.746 0.774 -0.508 1.00 97.06 72 SER A CA 1
ATOM 594 C C . SER A 1 72 ? -6.308 1.109 -0.110 1.00 97.06 72 SER A C 1
ATOM 596 O O . SER A 1 72 ? -6.017 2.243 0.269 1.00 97.06 72 SER A O 1
ATOM 598 N N . LEU A 1 73 ? -5.399 0.152 -0.298 1.00 97.00 73 LEU A N 1
ATOM 599 C CA . LEU A 1 73 ? -3.955 0.372 -0.353 1.00 97.00 73 LEU A CA 1
ATOM 600 C C . LEU A 1 73 ? -3.493 0.175 -1.797 1.00 97.00 73 LEU A C 1
ATOM 602 O O . LEU A 1 73 ? -3.729 -0.876 -2.394 1.00 97.00 73 LEU A O 1
ATOM 606 N N . LYS A 1 74 ? -2.843 1.190 -2.357 1.00 96.00 74 LYS A N 1
ATOM 607 C CA . LYS A 1 74 ? -2.291 1.158 -3.708 1.00 96.00 74 LYS A CA 1
ATOM 608 C C . LYS A 1 74 ? -0.790 1.395 -3.654 1.00 96.00 74 LYS A C 1
ATOM 610 O O . LYS A 1 74 ? -0.376 2.424 -3.138 1.00 96.00 74 LYS A O 1
ATOM 615 N N . ILE A 1 75 ? 0.007 0.493 -4.212 1.00 93.62 75 ILE A N 1
ATOM 616 C CA . ILE A 1 75 ? 1.459 0.644 -4.365 1.00 93.62 75 ILE A CA 1
ATOM 617 C C . ILE A 1 75 ? 1.759 0.507 -5.854 1.00 93.62 75 ILE A C 1
ATOM 619 O O . ILE A 1 75 ? 1.708 -0.591 -6.392 1.00 93.62 75 ILE A O 1
ATOM 623 N N . LYS A 1 76 ? 1.966 1.625 -6.551 1.00 91.50 76 LYS A N 1
ATOM 624 C CA . LYS A 1 76 ? 1.967 1.637 -8.017 1.00 91.50 76 LYS A CA 1
ATOM 625 C C . LYS A 1 76 ? 3.157 2.388 -8.597 1.00 91.50 76 LYS A C 1
ATOM 627 O O . LYS A 1 76 ? 3.406 3.540 -8.229 1.00 91.50 76 LYS A O 1
ATOM 632 N N . TYR A 1 77 ? 3.809 1.787 -9.583 1.00 89.75 77 TYR A N 1
ATOM 633 C CA . TYR A 1 77 ? 4.753 2.501 -10.417 1.00 89.75 77 TYR A CA 1
ATOM 634 C C . TYR A 1 77 ? 4.006 3.442 -11.371 1.00 89.75 77 TYR A C 1
ATOM 636 O O . TYR A 1 77 ? 3.029 3.084 -12.028 1.00 89.75 77 TYR A O 1
ATOM 644 N N . SER A 1 78 ? 4.447 4.692 -11.422 1.00 87.50 78 SER A N 1
ATOM 645 C CA . SER A 1 78 ? 3.833 5.762 -12.218 1.00 87.50 78 SER A CA 1
ATOM 646 C C . SER A 1 78 ? 4.828 6.422 -13.180 1.00 87.50 78 SER A C 1
ATOM 648 O O . SER A 1 78 ? 4.546 7.504 -13.690 1.00 87.50 78 SER A O 1
ATOM 650 N N . GLY A 1 79 ? 6.002 5.810 -13.381 1.00 84.75 79 GLY A N 1
ATOM 651 C CA . GLY A 1 79 ? 7.039 6.280 -14.303 1.00 84.75 79 GLY A CA 1
ATOM 652 C C . GLY A 1 79 ? 6.857 5.766 -15.733 1.00 84.75 79 GLY A C 1
ATOM 653 O O . GLY A 1 79 ? 5.799 5.245 -16.101 1.00 84.75 79 GLY A O 1
ATOM 654 N N . LEU A 1 80 ? 7.901 5.908 -16.551 1.00 81.81 80 LEU A N 1
ATOM 655 C CA . LEU A 1 80 ? 7.883 5.427 -17.932 1.00 81.81 80 LEU A CA 1
ATOM 656 C C . LEU A 1 80 ? 8.009 3.903 -17.964 1.00 81.81 80 LEU A C 1
ATOM 658 O O . LEU A 1 80 ? 8.841 3.325 -17.272 1.00 81.81 80 LEU A O 1
ATOM 662 N N . LYS A 1 81 ? 7.220 3.237 -18.812 1.00 78.56 81 LYS A N 1
ATOM 663 C CA . LYS A 1 81 ? 7.198 1.766 -18.891 1.00 78.56 81 LYS A CA 1
ATOM 664 C C . LYS A 1 81 ? 8.580 1.158 -19.172 1.00 78.56 81 LYS A C 1
ATOM 666 O O . LYS A 1 81 ? 8.911 0.135 -18.601 1.00 78.56 81 LYS A O 1
ATOM 671 N N . GLU A 1 82 ? 9.395 1.813 -19.993 1.00 79.06 82 GLU A N 1
ATOM 672 C CA . GLU A 1 82 ? 10.780 1.417 -20.309 1.00 79.06 82 GLU A CA 1
ATOM 673 C C . GLU A 1 82 ? 11.735 1.426 -19.101 1.00 79.06 82 GLU A C 1
ATOM 675 O O . GLU A 1 82 ? 12.793 0.804 -19.127 1.00 79.06 82 GLU A O 1
ATOM 680 N N . ASN A 1 83 ? 11.374 2.134 -18.032 1.00 77.12 83 ASN A N 1
ATOM 681 C CA . ASN A 1 83 ? 12.141 2.209 -16.794 1.00 77.12 83 ASN A CA 1
ATOM 682 C C . ASN A 1 83 ? 11.552 1.351 -15.673 1.00 77.12 83 ASN A C 1
ATOM 684 O O . ASN A 1 83 ? 12.115 1.334 -14.571 1.00 77.12 83 ASN A O 1
ATOM 688 N N . TYR A 1 84 ? 10.441 0.664 -15.941 1.00 73.56 84 TYR A N 1
ATOM 689 C CA . TYR A 1 84 ? 9.913 -0.378 -15.082 1.00 73.56 84 TYR A CA 1
ATOM 690 C C . TYR A 1 84 ? 10.876 -1.560 -15.193 1.00 73.56 84 TYR A C 1
ATOM 692 O O . TYR A 1 84 ? 10.759 -2.348 -16.114 1.00 73.56 84 TYR A O 1
ATOM 700 N N . THR A 1 85 ? 11.890 -1.618 -14.326 1.00 75.50 85 THR A N 1
ATOM 701 C CA . THR A 1 85 ? 12.843 -2.733 -14.284 1.00 75.50 85 THR A CA 1
ATOM 702 C C . THR A 1 85 ? 13.043 -3.205 -12.852 1.00 75.50 85 THR A C 1
ATOM 704 O O . THR A 1 85 ? 13.200 -2.386 -11.938 1.00 75.50 85 THR A O 1
ATOM 707 N N . LYS A 1 86 ? 13.120 -4.526 -12.655 1.00 78.44 86 LYS A N 1
ATOM 708 C CA . LYS A 1 86 ? 13.388 -5.188 -11.361 1.00 78.44 86 LYS A CA 1
ATOM 709 C C . LYS A 1 86 ? 14.400 -4.450 -10.475 1.00 78.44 86 LYS A C 1
ATOM 711 O O . LYS A 1 86 ? 14.083 -4.062 -9.354 1.00 78.44 86 LYS A O 1
ATOM 716 N N . ASN A 1 87 ? 15.585 -4.151 -11.010 1.00 77.62 87 ASN A N 1
ATOM 717 C CA . ASN A 1 87 ? 16.683 -3.520 -10.264 1.00 77.62 87 ASN A CA 1
ATOM 718 C C . ASN A 1 87 ? 16.351 -2.125 -9.700 1.00 77.62 87 ASN A C 1
ATOM 720 O O . ASN A 1 87 ? 16.968 -1.692 -8.724 1.00 77.62 87 ASN A O 1
ATOM 724 N N . LYS A 1 88 ? 15.412 -1.394 -10.314 1.00 74.81 88 LYS A N 1
ATOM 725 C CA . LYS A 1 88 ? 14.981 -0.067 -9.847 1.00 74.81 88 LYS A CA 1
ATOM 726 C C . LYS A 1 88 ? 13.807 -0.150 -8.872 1.00 74.81 88 LYS A C 1
ATOM 728 O O . LYS A 1 88 ? 13.740 0.668 -7.956 1.00 74.81 88 LYS A O 1
ATOM 733 N N . LEU A 1 89 ? 12.894 -1.101 -9.067 1.00 75.69 89 LEU A N 1
ATOM 734 C CA . LEU A 1 89 ? 11.658 -1.209 -8.284 1.00 75.69 89 LEU A CA 1
ATOM 735 C C . LEU A 1 89 ? 11.870 -1.969 -6.971 1.00 75.69 89 LEU A C 1
ATOM 737 O O . LEU A 1 89 ? 11.369 -1.529 -5.935 1.00 75.69 89 LEU A O 1
ATOM 741 N N . ASP A 1 90 ? 12.658 -3.050 -6.998 1.00 83.56 90 ASP A N 1
ATOM 742 C CA . ASP A 1 90 ? 12.901 -3.921 -5.842 1.00 83.56 90 ASP A CA 1
ATOM 743 C C . ASP A 1 90 ? 13.322 -3.149 -4.586 1.00 83.56 90 ASP A C 1
ATOM 745 O O . ASP A 1 90 ? 12.746 -3.394 -3.523 1.00 83.56 90 ASP A O 1
ATOM 749 N N . PRO A 1 91 ? 14.275 -2.194 -4.640 1.00 84.56 91 PRO A N 1
ATOM 750 C CA . PRO A 1 91 ? 14.672 -1.458 -3.445 1.00 84.56 91 PRO A CA 1
ATOM 751 C C . PRO A 1 91 ? 13.529 -0.629 -2.851 1.00 84.56 91 PRO A C 1
ATOM 753 O O . PRO A 1 91 ? 13.395 -0.570 -1.632 1.00 84.56 91 PRO A O 1
ATOM 756 N N . VAL A 1 92 ? 12.695 -0.010 -3.690 1.00 83.81 92 VAL A N 1
ATOM 757 C CA . VAL A 1 92 ? 11.585 0.844 -3.241 1.00 83.81 92 VAL A CA 1
ATOM 758 C C . VAL A 1 92 ? 10.474 -0.006 -2.629 1.00 83.81 92 VAL A C 1
ATOM 760 O O . VAL A 1 92 ? 10.062 0.248 -1.497 1.00 83.81 92 VAL A O 1
ATOM 763 N N . ILE A 1 93 ? 10.039 -1.053 -3.337 1.00 87.31 93 ILE A N 1
ATOM 764 C CA . ILE A 1 93 ? 8.989 -1.972 -2.875 1.00 87.31 93 ILE A CA 1
ATOM 765 C C . ILE A 1 93 ? 9.401 -2.630 -1.553 1.00 87.31 93 ILE A C 1
ATOM 767 O O . ILE A 1 93 ? 8.620 -2.659 -0.603 1.00 87.31 93 ILE A O 1
ATOM 771 N N . ASN A 1 94 ? 10.651 -3.091 -1.447 1.00 89.25 94 ASN A N 1
ATOM 772 C CA . ASN A 1 94 ? 11.146 -3.716 -0.222 1.00 89.25 94 ASN A CA 1
ATOM 773 C C . ASN A 1 94 ? 11.138 -2.768 0.983 1.00 89.25 94 ASN A C 1
ATOM 775 O O . ASN A 1 94 ? 10.884 -3.224 2.096 1.00 89.25 94 ASN A O 1
ATOM 779 N N . GLN A 1 95 ? 11.412 -1.474 0.797 1.00 89.69 95 GLN A N 1
ATOM 780 C CA . GLN A 1 95 ? 11.325 -0.511 1.900 1.00 89.69 95 GLN A CA 1
ATOM 781 C C . GLN A 1 95 ? 9.873 -0.256 2.315 1.00 89.69 95 GLN A C 1
ATOM 783 O O . GLN A 1 95 ? 9.582 -0.214 3.504 1.00 89.69 95 GLN A O 1
ATOM 788 N N . ILE A 1 96 ? 8.945 -0.190 1.356 1.00 87.44 96 ILE A N 1
ATOM 789 C CA . ILE A 1 96 ? 7.508 -0.082 1.655 1.00 87.44 96 ILE A CA 1
ATOM 790 C C . ILE A 1 96 ? 7.025 -1.309 2.444 1.00 87.44 96 ILE A C 1
ATOM 792 O O . ILE A 1 96 ? 6.256 -1.174 3.393 1.00 87.44 96 ILE A O 1
ATOM 796 N N . PHE A 1 97 ? 7.497 -2.511 2.099 1.00 91.31 97 PHE A N 1
ATOM 797 C CA . PHE A 1 97 ? 7.164 -3.726 2.850 1.00 91.31 97 PHE A CA 1
ATOM 798 C C . PHE A 1 97 ? 7.712 -3.697 4.270 1.00 91.31 97 PHE A C 1
ATOM 800 O O . PHE A 1 97 ? 7.009 -4.114 5.183 1.00 91.31 97 PHE A O 1
ATOM 807 N N . LYS A 1 98 ? 8.909 -3.142 4.482 1.00 92.31 98 LYS A N 1
ATOM 808 C CA . LYS A 1 98 ? 9.448 -2.956 5.834 1.00 92.31 98 LYS A CA 1
ATOM 809 C C . LYS A 1 98 ? 8.566 -2.047 6.693 1.00 92.31 98 LYS A C 1
ATOM 811 O O . LYS A 1 98 ? 8.377 -2.356 7.863 1.00 92.31 98 LYS A O 1
ATOM 816 N N . CYS A 1 99 ? 7.968 -0.996 6.122 1.00 91.81 99 CYS A N 1
ATOM 817 C CA . CYS A 1 99 ? 6.994 -0.165 6.844 1.00 91.81 99 CYS A CA 1
ATOM 818 C C . CYS A 1 99 ? 5.754 -0.961 7.281 1.00 91.81 99 CYS A C 1
ATOM 820 O O . CYS A 1 99 ? 5.177 -0.694 8.329 1.00 91.81 99 CYS A O 1
ATOM 822 N N . LEU A 1 100 ? 5.306 -1.921 6.466 1.00 92.19 100 LEU A N 1
ATOM 823 C CA . LEU A 1 100 ? 4.178 -2.790 6.815 1.00 92.19 100 LEU A CA 1
ATOM 824 C C . LEU A 1 100 ? 4.582 -3.843 7.860 1.00 92.19 100 LEU A C 1
ATOM 826 O O . LEU A 1 100 ? 3.807 -4.126 8.768 1.00 92.19 100 LEU A O 1
ATOM 830 N N . GLU A 1 101 ? 5.796 -4.388 7.752 1.00 92.62 101 GLU A N 1
ATOM 831 C CA . GLU A 1 101 ? 6.379 -5.359 8.691 1.00 92.62 101 GLU A CA 1
ATOM 832 C C . GLU A 1 101 ? 6.655 -4.772 10.078 1.00 92.62 101 GLU A C 1
ATOM 834 O O . GLU A 1 101 ? 6.641 -5.517 11.056 1.00 92.62 101 GLU A O 1
ATOM 839 N N . SER A 1 102 ? 6.900 -3.462 10.192 1.00 92.69 102 SER A N 1
ATOM 840 C CA . SER A 1 102 ? 7.168 -2.826 11.487 1.00 92.69 102 SER A CA 1
ATOM 841 C C . SER A 1 102 ? 5.925 -2.672 12.367 1.00 92.69 102 SER A C 1
ATOM 843 O O . SER A 1 102 ? 6.041 -2.404 13.569 1.00 92.69 102 SER A O 1
ATOM 845 N N . ARG A 1 103 ? 4.730 -2.910 11.813 1.00 93.19 103 ARG A N 1
ATOM 846 C CA . ARG A 1 103 ? 3.483 -2.892 12.575 1.00 93.19 103 ARG A CA 1
ATOM 847 C C . ARG A 1 103 ? 3.382 -4.088 13.520 1.00 93.19 103 ARG A C 1
ATOM 849 O O . ARG A 1 103 ? 3.631 -5.230 13.152 1.00 93.19 103 ARG A O 1
ATOM 856 N N . LYS A 1 104 ? 2.878 -3.833 14.732 1.00 91.19 104 LYS A N 1
ATOM 857 C CA . LYS A 1 104 ? 2.515 -4.891 15.697 1.00 91.19 104 LYS A CA 1
ATOM 858 C C . LYS A 1 104 ? 1.274 -5.682 15.279 1.00 91.19 104 LYS A C 1
ATOM 860 O O . LYS A 1 104 ? 1.154 -6.854 15.614 1.00 91.19 104 LYS A O 1
ATOM 865 N N . GLU A 1 105 ? 0.350 -5.023 14.586 1.00 93.62 105 GLU A N 1
ATOM 866 C CA . GLU A 1 105 ? -0.916 -5.589 14.123 1.00 93.62 105 GLU A CA 1
ATOM 867 C C . GLU A 1 105 ? -1.032 -5.409 12.611 1.00 93.62 105 GLU A C 1
ATOM 869 O O . GLU A 1 105 ? -0.673 -4.353 12.081 1.00 93.62 105 GLU A O 1
ATOM 874 N N . LEU A 1 106 ? -1.575 -6.412 11.920 1.00 95.62 106 LEU A N 1
ATOM 875 C CA . LEU A 1 106 ? -1.752 -6.370 10.470 1.00 95.62 106 LEU A CA 1
ATOM 876 C C . LEU A 1 106 ? -2.581 -5.151 10.051 1.00 95.62 106 LEU A C 1
ATOM 878 O O . LEU A 1 106 ? -3.532 -4.750 10.727 1.00 95.62 106 LEU A O 1
ATOM 882 N N . LEU A 1 107 ? -2.210 -4.532 8.931 1.00 95.62 107 LEU A N 1
ATOM 883 C CA . LEU A 1 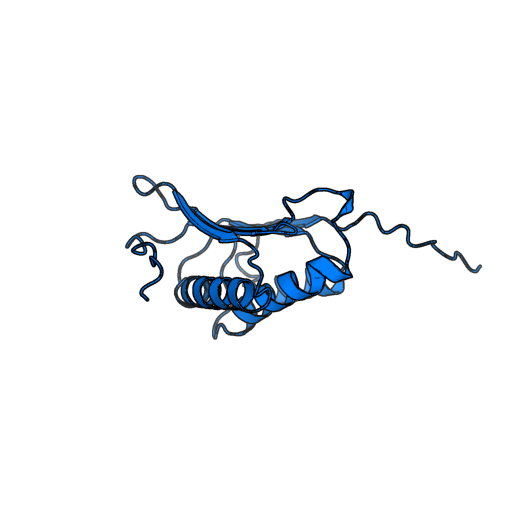107 ? -2.963 -3.396 8.416 1.00 95.62 107 LEU A CA 1
ATOM 884 C C . LEU A 1 107 ? -4.296 -3.888 7.838 1.00 95.62 107 LEU A C 1
ATOM 886 O O . LEU A 1 107 ? -4.333 -4.739 6.947 1.00 95.62 107 LEU A O 1
ATOM 890 N N . GLN A 1 108 ? -5.397 -3.318 8.319 1.00 96.69 108 GLN A N 1
ATOM 891 C CA . GLN A 1 108 ? -6.734 -3.630 7.829 1.00 96.69 108 GLN A CA 1
ATOM 892 C C . GLN A 1 108 ? -6.996 -2.930 6.496 1.00 96.69 108 GLN A C 1
ATOM 894 O O . GLN A 1 108 ? -7.209 -1.718 6.456 1.00 96.69 108 GLN A O 1
ATOM 899 N N . VAL A 1 109 ? -7.004 -3.696 5.404 1.00 97.75 109 VAL A N 1
ATOM 900 C CA . VAL A 1 109 ? -7.187 -3.189 4.037 1.00 97.75 109 VAL A CA 1
ATOM 901 C C . VAL A 1 109 ? -8.259 -3.998 3.315 1.00 97.75 109 VAL A C 1
ATOM 903 O O . VAL A 1 109 ? -8.144 -5.213 3.206 1.00 97.75 109 VAL A O 1
ATOM 906 N N . LYS A 1 110 ? -9.276 -3.339 2.742 1.00 98.19 110 LYS A N 1
ATOM 907 C CA . LYS A 1 110 ? -10.287 -4.034 1.918 1.00 98.19 110 LYS A CA 1
ATOM 908 C C . LYS A 1 110 ? -9.785 -4.375 0.519 1.00 98.19 110 LYS A C 1
ATOM 910 O O . LYS A 1 110 ? -10.193 -5.391 -0.042 1.00 98.19 110 LYS A O 1
ATOM 915 N N . ARG A 1 111 ? -8.984 -3.501 -0.090 1.00 98.25 111 ARG A N 1
ATOM 916 C CA . ARG A 1 111 ? -8.539 -3.631 -1.484 1.00 98.25 111 ARG A CA 1
ATOM 917 C C . ARG A 1 111 ? -7.052 -3.334 -1.600 1.00 98.25 111 ARG A C 1
ATOM 919 O O . ARG A 1 111 ? -6.628 -2.230 -1.272 1.00 98.25 111 ARG A O 1
ATOM 926 N N . LEU A 1 112 ? -6.287 -4.305 -2.077 1.00 97.12 112 LEU A N 1
ATOM 927 C CA . LEU A 1 112 ? -4.879 -4.137 -2.415 1.00 97.12 112 LEU A CA 1
ATOM 928 C C . LEU A 1 112 ? -4.733 -4.041 -3.936 1.00 97.12 112 LEU A C 1
ATOM 930 O O . LEU A 1 112 ? -5.232 -4.903 -4.655 1.00 97.12 112 LEU A O 1
ATOM 934 N N . LEU A 1 113 ? -4.019 -3.021 -4.403 1.00 95.44 113 LEU A N 1
ATOM 935 C CA . LEU A 1 113 ? -3.501 -2.929 -5.766 1.00 95.44 113 LEU A CA 1
ATOM 936 C C . LEU A 1 113 ? -1.991 -2.719 -5.685 1.00 95.44 113 LEU A C 1
ATOM 938 O O . LEU A 1 113 ? -1.552 -1.716 -5.117 1.00 95.44 113 LEU A O 1
ATOM 942 N N . ILE A 1 114 ? -1.207 -3.631 -6.250 1.00 92.00 114 ILE A N 1
ATOM 943 C CA . ILE A 1 114 ? 0.252 -3.528 -6.237 1.00 92.00 114 ILE A CA 1
ATOM 944 C C . ILE A 1 114 ? 0.862 -3.838 -7.602 1.00 92.00 114 ILE A C 1
ATOM 946 O O . ILE A 1 114 ? 0.538 -4.846 -8.229 1.00 92.00 114 ILE A O 1
ATOM 950 N N . ASP A 1 115 ? 1.781 -2.975 -8.017 1.00 89.12 115 ASP A N 1
ATOM 951 C CA . ASP A 1 115 ? 2.760 -3.280 -9.051 1.00 89.12 115 ASP A CA 1
ATOM 952 C C . ASP A 1 115 ? 3.923 -4.026 -8.377 1.00 89.12 115 ASP A C 1
ATOM 954 O O . ASP A 1 115 ? 4.639 -3.460 -7.548 1.00 89.12 115 ASP A O 1
ATOM 958 N N . ALA A 1 116 ? 4.051 -5.320 -8.665 1.00 84.12 116 ALA A N 1
ATOM 959 C CA . ALA A 1 116 ? 5.051 -6.208 -8.084 1.00 84.12 116 ALA A CA 1
ATOM 960 C C . ALA A 1 116 ? 6.042 -6.667 -9.157 1.00 84.12 116 ALA A C 1
ATOM 962 O O . ALA A 1 116 ? 5.713 -6.742 -10.343 1.00 84.12 116 ALA A O 1
ATOM 963 N N . VAL A 1 117 ? 7.265 -6.986 -8.737 1.00 83.94 117 VAL A N 1
ATOM 964 C CA . VAL A 1 117 ? 8.280 -7.524 -9.651 1.00 83.94 117 VAL A CA 1
ATOM 965 C C . VAL A 1 117 ? 8.075 -9.016 -9.886 1.00 83.94 117 VAL A C 1
ATOM 967 O O . VAL A 1 117 ? 8.191 -9.480 -11.012 1.00 83.94 117 VAL A O 1
ATOM 970 N N . ASP A 1 118 ? 7.730 -9.763 -8.841 1.00 85.31 118 ASP A N 1
ATOM 971 C CA . ASP A 1 118 ? 7.477 -11.197 -8.922 1.00 85.31 118 ASP A CA 1
ATOM 972 C C . ASP A 1 118 ? 6.374 -11.633 -7.947 1.00 85.31 118 ASP A C 1
ATOM 974 O O . ASP A 1 118 ? 5.911 -10.875 -7.081 1.00 85.31 118 ASP A O 1
ATOM 978 N N . MET A 1 119 ? 5.933 -12.884 -8.092 1.00 87.62 119 MET A N 1
ATOM 979 C CA . MET A 1 119 ? 4.891 -13.459 -7.241 1.00 87.62 119 MET A CA 1
ATOM 980 C C . MET A 1 119 ? 5.309 -13.510 -5.762 1.00 87.62 119 MET A C 1
ATOM 982 O O . MET A 1 119 ? 4.458 -13.422 -4.877 1.00 87.62 119 MET A O 1
ATOM 986 N N . SER A 1 120 ? 6.608 -13.612 -5.464 1.00 88.69 120 SER A N 1
ATOM 987 C CA . SER A 1 120 ? 7.103 -13.627 -4.084 1.00 88.69 120 SER A CA 1
ATOM 988 C C . SER A 1 120 ? 6.818 -12.295 -3.388 1.00 88.69 120 SER A C 1
ATOM 990 O O . SER A 1 120 ? 6.270 -12.277 -2.282 1.00 88.69 120 SER A O 1
ATOM 992 N N . GLN A 1 121 ? 7.082 -11.170 -4.060 1.00 87.75 121 GLN A N 1
ATOM 993 C CA . GLN A 1 121 ? 6.732 -9.841 -3.553 1.00 87.75 121 GLN A CA 1
ATOM 994 C C . GLN A 1 121 ? 5.224 -9.656 -3.389 1.00 87.75 121 GLN A C 1
ATOM 996 O O . GLN A 1 121 ? 4.771 -9.171 -2.348 1.00 87.75 121 GLN A O 1
ATOM 1001 N N . ALA A 1 122 ? 4.446 -10.081 -4.386 1.00 89.50 122 ALA A N 1
ATOM 1002 C CA . ALA A 1 122 ? 2.987 -10.043 -4.340 1.00 89.50 122 ALA A CA 1
ATOM 1003 C C . ALA A 1 122 ? 2.434 -10.809 -3.122 1.00 89.50 122 ALA A C 1
ATOM 1005 O O . ALA A 1 122 ? 1.589 -10.304 -2.381 1.00 89.50 122 ALA A O 1
ATOM 1006 N N . MET A 1 123 ? 2.953 -12.007 -2.857 1.00 92.94 123 MET A N 1
ATOM 1007 C CA . MET A 1 123 ? 2.547 -12.813 -1.703 1.00 92.94 123 MET A CA 1
ATOM 1008 C C . MET A 1 123 ? 3.049 -12.263 -0.379 1.00 92.94 123 MET A C 1
ATOM 1010 O O . MET A 1 123 ? 2.345 -12.367 0.627 1.00 92.94 123 MET A O 1
ATOM 1014 N N . ARG A 1 124 ? 4.233 -11.650 -0.362 1.00 93.31 124 ARG A N 1
ATOM 1015 C CA . ARG A 1 124 ? 4.764 -11.011 0.839 1.00 93.31 124 ARG A CA 1
ATOM 1016 C C . ARG A 1 124 ? 3.838 -9.904 1.321 1.00 93.31 124 ARG A C 1
ATOM 1018 O O . ARG A 1 124 ? 3.452 -9.944 2.481 1.00 93.31 124 ARG A O 1
ATOM 1025 N N . VAL A 1 125 ? 3.407 -8.986 0.451 1.00 91.94 125 VAL A N 1
ATOM 1026 C CA . VAL A 1 125 ? 2.507 -7.900 0.878 1.00 91.94 125 VAL A CA 1
ATOM 1027 C C . VAL A 1 125 ? 1.157 -8.413 1.368 1.00 91.94 125 VAL A C 1
ATOM 1029 O O . VAL A 1 125 ? 0.667 -7.919 2.375 1.00 91.94 125 VAL A O 1
ATOM 1032 N N . VAL A 1 126 ? 0.580 -9.442 0.736 1.00 94.56 126 VAL A N 1
ATOM 1033 C CA . VAL A 1 126 ? -0.704 -10.016 1.180 1.00 94.56 126 VAL A CA 1
ATOM 1034 C C . VAL A 1 126 ? -0.609 -10.555 2.606 1.00 94.56 126 VAL A C 1
ATOM 1036 O O . VAL A 1 126 ? -1.525 -10.344 3.394 1.00 94.56 126 VAL A O 1
ATOM 1039 N N . LYS A 1 127 ? 0.512 -11.193 2.966 1.00 94.81 127 LYS A N 1
ATOM 1040 C CA . LYS A 1 127 ? 0.745 -11.715 4.324 1.00 94.81 127 LYS A CA 1
ATOM 1041 C C . LYS A 1 127 ? 0.898 -10.622 5.388 1.00 94.81 127 LYS A C 1
ATOM 1043 O O . LYS A 1 127 ? 0.802 -10.929 6.570 1.00 94.81 127 LYS A O 1
ATOM 1048 N N . LEU A 1 128 ? 1.138 -9.376 4.980 1.00 95.12 128 LEU A N 1
ATOM 1049 C CA . LEU A 1 128 ? 1.280 -8.218 5.870 1.00 95.12 128 LEU A CA 1
ATOM 1050 C C . LEU A 1 128 ? -0.043 -7.459 6.079 1.00 95.12 128 LEU A C 1
ATOM 1052 O O . LEU A 1 128 ? -0.084 -6.466 6.808 1.00 95.12 128 LEU A O 1
ATOM 1056 N N . LEU A 1 129 ? -1.130 -7.920 5.455 1.00 96.12 129 LEU A N 1
ATOM 1057 C CA . LEU A 1 129 ? -2.470 -7.349 5.579 1.00 96.12 129 LEU A CA 1
ATOM 1058 C C . LEU A 1 129 ? -3.388 -8.285 6.365 1.00 96.12 129 LEU A C 1
ATOM 1060 O O . LEU A 1 129 ? -3.200 -9.498 6.359 1.00 96.12 129 LEU A O 1
ATOM 1064 N N . ASP A 1 130 ? -4.403 -7.719 7.020 1.00 96.50 130 ASP A N 1
ATOM 1065 C CA . ASP A 1 130 ? -5.409 -8.500 7.745 1.00 96.50 130 ASP A CA 1
ATOM 1066 C C . ASP A 1 130 ? -6.320 -9.246 6.746 1.00 96.50 130 ASP A C 1
ATOM 1068 O O . ASP A 1 130 ? -7.106 -8.607 6.033 1.00 96.50 130 ASP A O 1
ATOM 1072 N N . PRO A 1 131 ? -6.255 -10.591 6.679 1.00 96.12 131 PRO A N 1
ATOM 1073 C CA . PRO A 1 131 ? -7.025 -11.361 5.709 1.00 96.12 131 PRO A CA 1
ATOM 1074 C C . PRO A 1 131 ? -8.531 -11.356 6.001 1.00 96.12 131 PRO A C 1
ATOM 1076 O O . PRO A 1 131 ? -9.315 -11.611 5.091 1.00 96.12 131 PRO A O 1
ATOM 1079 N N . SER A 1 132 ? -8.960 -11.052 7.234 1.00 97.12 132 SER A N 1
ATOM 1080 C CA . SER A 1 132 ? -10.380 -11.088 7.621 1.00 97.12 132 SER A CA 1
ATOM 1081 C C . SER A 1 132 ? -11.220 -10.002 6.940 1.00 97.12 132 SER A C 1
ATOM 1083 O O . SER A 1 132 ? -12.432 -10.152 6.774 1.00 97.12 132 SER A O 1
ATOM 1085 N N . VAL A 1 133 ? -10.573 -8.914 6.514 1.00 97.44 133 VAL A N 1
ATOM 1086 C CA . VAL A 1 133 ? -11.218 -7.758 5.875 1.00 97.44 133 VAL A CA 1
ATOM 1087 C C . VAL A 1 133 ? -10.840 -7.588 4.405 1.00 97.44 133 VAL A C 1
ATOM 1089 O O . VAL A 1 133 ? -11.457 -6.767 3.717 1.00 97.44 133 VAL A O 1
ATOM 1092 N N . LEU A 1 134 ? -9.859 -8.348 3.913 1.00 97.62 134 LEU A N 1
ATOM 1093 C CA . LEU A 1 134 ? -9.357 -8.266 2.546 1.00 97.62 134 LEU A CA 1
ATOM 1094 C C . LEU A 1 134 ? -10.383 -8.839 1.560 1.00 97.62 134 LEU A C 1
ATOM 1096 O O . LEU A 1 134 ? -10.724 -10.016 1.596 1.00 97.62 134 LEU A O 1
ATOM 1100 N N . LYS A 1 135 ? -10.892 -7.992 0.662 1.00 97.62 135 LYS A N 1
ATOM 1101 C CA . LYS A 1 135 ? -11.952 -8.339 -0.303 1.00 97.62 135 LYS A CA 1
ATOM 1102 C C . LYS A 1 135 ? -11.453 -8.482 -1.731 1.00 97.62 135 LYS A C 1
ATOM 1104 O O . LYS A 1 135 ? -12.082 -9.167 -2.531 1.00 97.62 135 LYS A O 1
ATOM 1109 N N . LYS A 1 136 ? -10.385 -7.768 -2.085 1.00 97.12 136 LYS A N 1
ATOM 1110 C CA . LYS A 1 136 ? -9.848 -7.754 -3.445 1.00 97.12 136 LYS A CA 1
ATOM 1111 C C . LYS A 1 136 ? -8.343 -7.561 -3.420 1.00 97.12 136 LYS A C 1
ATOM 1113 O O . LYS A 1 136 ? -7.849 -6.688 -2.707 1.00 97.12 136 LYS A O 1
ATOM 1118 N N . VAL A 1 137 ? -7.653 -8.334 -4.247 1.00 96.00 137 VAL A N 1
ATOM 1119 C CA . VAL A 1 137 ? -6.223 -8.189 -4.491 1.00 96.00 137 VAL A CA 1
ATOM 1120 C C . VAL A 1 137 ? -5.994 -8.150 -5.994 1.00 96.00 137 VAL A C 1
ATOM 1122 O O . VAL A 1 137 ? -6.473 -9.021 -6.716 1.00 96.00 137 VAL A O 1
ATOM 1125 N N . GLU A 1 138 ? -5.297 -7.122 -6.456 1.00 95.25 138 GLU A N 1
ATOM 1126 C CA . GLU A 1 138 ? -4.889 -6.956 -7.846 1.00 95.25 138 GLU A CA 1
ATOM 1127 C C . GLU A 1 138 ? -3.368 -6.840 -7.912 1.00 95.25 138 GLU A C 1
ATOM 1129 O O . GLU A 1 138 ? -2.773 -5.966 -7.275 1.00 95.25 138 GLU A O 1
ATOM 1134 N N . PHE A 1 139 ? -2.758 -7.727 -8.695 1.00 91.44 139 PHE A N 1
ATOM 1135 C CA . PHE A 1 139 ? -1.330 -7.724 -8.977 1.00 91.44 139 PHE A CA 1
ATOM 1136 C C . PHE A 1 139 ? -1.098 -7.291 -10.418 1.00 91.44 139 PHE A C 1
ATOM 1138 O O . PHE A 1 139 ? -1.675 -7.865 -11.344 1.00 91.44 139 PHE A O 1
ATOM 1145 N N . CYS A 1 140 ? -0.227 -6.310 -10.601 1.00 86.19 140 CYS A N 1
ATOM 1146 C CA . CYS A 1 140 ? 0.347 -5.981 -11.894 1.00 86.19 140 CYS A CA 1
ATOM 1147 C C . CYS A 1 140 ? 1.803 -6.440 -11.876 1.00 86.19 140 CYS A C 1
ATOM 1149 O O . CYS A 1 140 ? 2.567 -6.014 -11.013 1.00 86.19 140 CYS A O 1
ATOM 1151 N N . PHE A 1 141 ? 2.184 -7.295 -12.818 1.00 80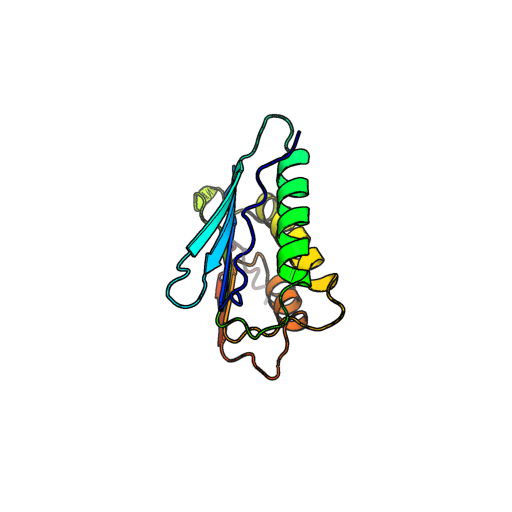.44 141 PHE A N 1
ATOM 1152 C CA . PHE A 1 141 ? 3.570 -7.725 -12.991 1.00 80.44 141 PHE A CA 1
ATOM 1153 C C . PHE A 1 141 ? 4.187 -7.035 -14.207 1.00 80.44 141 PHE A C 1
ATOM 1155 O O . PHE A 1 141 ? 3.470 -6.609 -15.122 1.00 80.44 141 PHE A O 1
ATOM 1162 N N . GLU A 1 142 ? 5.517 -6.938 -14.229 1.00 69.75 142 GLU A N 1
ATOM 1163 C CA . GLU A 1 142 ? 6.230 -6.649 -15.474 1.00 69.75 142 GLU A CA 1
ATOM 1164 C C . GLU A 1 142 ? 5.854 -7.711 -16.516 1.00 69.75 142 GLU A C 1
ATOM 1166 O O . GLU A 1 142 ? 5.665 -8.880 -16.175 1.00 69.75 142 GLU A O 1
ATOM 1171 N N . LYS A 1 143 ? 5.782 -7.340 -17.798 1.00 59.38 143 LYS A N 1
ATOM 1172 C CA . LYS A 1 143 ? 5.973 -8.356 -18.835 1.00 59.38 143 LYS A CA 1
ATOM 1173 C C . LYS A 1 143 ? 7.446 -8.737 -18.760 1.00 59.38 143 LYS A C 1
ATOM 1175 O O . LYS A 1 143 ? 8.266 -8.027 -19.325 1.00 59.38 143 LYS A O 1
ATOM 1180 N N . GLY A 1 144 ? 7.765 -9.784 -18.009 1.00 54.19 144 GLY A N 1
ATOM 1181 C CA . GLY A 1 144 ? 9.062 -10.419 -18.141 1.00 54.19 144 GLY A CA 1
ATOM 1182 C C . GLY A 1 144 ? 9.160 -10.942 -19.566 1.00 54.19 144 GLY A C 1
ATOM 1183 O O . GLY A 1 144 ? 8.337 -11.765 -19.966 1.00 54.19 144 GLY A O 1
ATOM 1184 N N . ASP A 1 145 ? 10.154 -10.482 -20.317 1.00 50.47 145 ASP A N 1
ATOM 1185 C CA . ASP A 1 145 ? 10.756 -11.293 -21.374 1.00 50.47 145 ASP A CA 1
ATOM 1186 C C . ASP A 1 145 ? 11.521 -12.439 -20.679 1.00 50.47 145 ASP A C 1
ATOM 1188 O O . ASP A 1 145 ? 12.739 -12.551 -20.766 1.00 50.47 145 ASP A O 1
ATOM 1192 N N . GLU A 1 146 ? 10.824 -13.225 -19.853 1.00 52.16 146 GLU A N 1
ATOM 1193 C CA . GLU A 1 146 ? 11.346 -14.506 -19.416 1.00 52.16 146 GLU A CA 1
ATOM 1194 C C . GLU A 1 146 ? 11.196 -15.396 -20.641 1.00 52.16 146 GLU A C 1
ATOM 1196 O O . GLU A 1 146 ? 10.081 -15.783 -21.001 1.00 52.16 146 GLU A O 1
ATOM 1201 N N . ASP A 1 147 ? 12.312 -15.643 -21.327 1.00 53.59 147 ASP A N 1
ATOM 1202 C CA . ASP A 1 147 ? 12.428 -16.782 -22.223 1.00 53.59 147 ASP A CA 1
ATOM 1203 C C . ASP A 1 147 ? 11.994 -18.000 -21.404 1.00 53.59 147 ASP A C 1
ATOM 1205 O O . ASP A 1 147 ? 12.691 -18.456 -20.496 1.00 53.59 147 ASP A O 1
ATOM 1209 N N . ILE A 1 148 ? 10.766 -18.458 -21.646 1.00 58.16 148 ILE A N 1
ATOM 1210 C CA . ILE A 1 148 ? 10.282 -19.712 -21.096 1.00 58.16 148 ILE A CA 1
ATOM 1211 C C . ILE A 1 148 ? 11.069 -20.773 -21.855 1.00 58.16 148 ILE A C 1
ATOM 1213 O O . ILE A 1 148 ? 10.657 -21.179 -22.943 1.00 58.16 148 ILE A O 1
ATOM 1217 N N . ASP A 1 149 ? 12.207 -21.192 -21.303 1.00 59.75 149 ASP A N 1
ATOM 1218 C CA . ASP A 1 149 ? 12.837 -22.445 -21.701 1.00 59.75 149 ASP A CA 1
ATOM 1219 C C . ASP A 1 149 ? 11.852 -23.560 -21.342 1.00 59.75 149 ASP A C 1
ATOM 1221 O O . ASP A 1 149 ? 11.771 -24.045 -20.213 1.00 59.75 149 ASP A O 1
ATOM 1225 N N . MET A 1 150 ? 11.026 -23.909 -22.325 1.00 55.88 150 MET A N 1
ATOM 1226 C CA . MET A 1 150 ? 10.312 -25.172 -22.355 1.00 55.88 150 MET A CA 1
ATOM 1227 C C . MET A 1 150 ? 11.346 -26.243 -22.708 1.00 55.88 150 MET A C 1
ATOM 1229 O O . MET A 1 150 ? 11.435 -26.661 -23.859 1.00 55.88 150 MET A O 1
ATOM 1233 N N . GLU A 1 151 ? 12.184 -26.631 -21.745 1.00 55.84 151 GLU A N 1
ATOM 1234 C CA . GLU A 1 151 ? 12.859 -27.925 -21.843 1.00 55.84 151 GLU A CA 1
ATOM 1235 C C . GLU A 1 151 ? 11.809 -29.022 -21.596 1.00 55.84 151 GLU A C 1
ATOM 1237 O O . GLU A 1 151 ? 11.137 -29.027 -20.560 1.00 55.84 151 GLU A O 1
ATOM 1242 N N . ASP A 1 152 ? 11.642 -29.871 -22.618 1.00 52.19 152 ASP A N 1
ATOM 1243 C CA . ASP A 1 152 ? 10.713 -31.010 -22.722 1.00 52.19 152 ASP A CA 1
ATOM 1244 C C . ASP A 1 152 ? 10.919 -32.099 -21.648 1.00 52.19 152 ASP A C 1
ATOM 1246 O O . ASP A 1 152 ? 12.085 -32.427 -21.318 1.00 52.19 152 ASP A O 1
#

pLDDT: mean 84.14, std 14.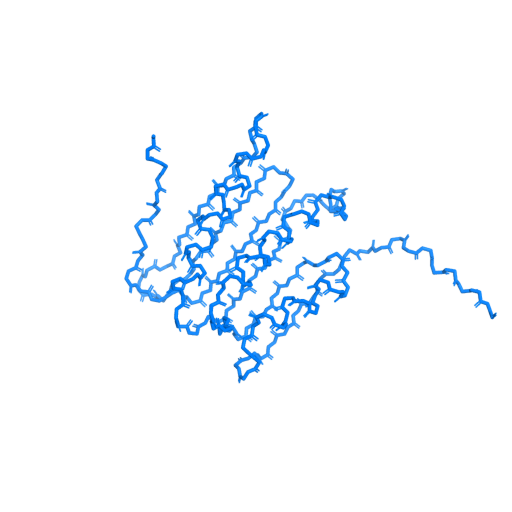64, range [33.34, 98.25]